Protein AF-A0A1R1JST1-F1 (afdb_monomer)

Nearest PDB structures (foldseek):
  5jaa-assembly1_B  TM=6.312E-01  e=7.131E-06  Vibrio cholerae O1 biovar El Tor str. N16961
  5j9i-assembly2_C  TM=8.517E-01  e=4.033E-04  Vibrio cholerae
  8a0x-assembly1_B  TM=5.928E-01  e=1.542E-05  Vibrio cholerae
  5j9i-assembly1_B  TM=8.961E-01  e=9.256E-04  Vibrio cholerae
  5j9i-assembly4_G  TM=8.441E-01  e=6.880E-04  Vibrio cholerae

InterPro domains:
  IPR001387 Cro/C1-type, helix-turn-helix domain [PF01381] (46-85)
  IPR001387 Cro/C1-type, helix-turn-helix domain [PS50943] (46-103)
  IPR001387 Cro/C1-type, helix-turn-helix domain [SM00530] (45-103)
  IPR001387 Cro/C1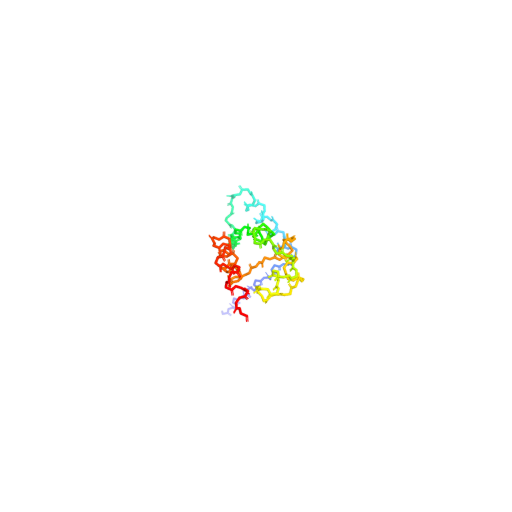-type, helix-turn-helix domain [cd00093] (46-89)
  IPR010982 Lambda repressor-like, DNA-binding domain superfamily [G3DSA:1.10.260.40] (45-106)
  IPR010982 Lambda repressor-like, DNA-binding domain superfamily [SSF47413] (46-90)
  IPR047761 NadS-like [NF041265] (13-99)
  IPR052359 Bacterial HTH-type regulators and antitoxins [PTHR36511] (15-103)

Radius of gyration: 24.24 Å; Cα contacts (8 Å, |Δi|>4): 55; chains: 1; bounding box: 75×25×52 Å

Organism: Alcaligenes xylosoxydans xylosoxydans (NCBI:txid85698)

pLDDT: mean 87.72, std 13.61, range [45.25, 98.25]

Sequence (106 aa):
MGKKIQTKAVQPSVFEMLSESLDQARAIRRGELAPGRVTKLEPIDVRAIRERVQMSQADFAAAIHVSKRTLQNWEQRHRSPTGPAIALLKIVERAPDLAVKVLQSA

Secondary structure (DSSP, 8-state):
-------PPPPPPHHHHHHHHHHHHHHHHHTSS--S---------HHHHHHHTT--HHHHHHHTT--HHHHHHHHTTSS---HHHHHHHHHHHH-HHHHHHHHH--

Foldseek 3Di:
DDDDDDDDDDDDDPVRVVVVVVVQVVCCVVVNDPDPDDDPDPLQQLVVLCVVLPDDLCLVCVLLVHDSVVSVCSNVVVDHDDDPVVVLSVCSVVPVPVSNVVSVVD

Solvent-accessible surface area (backbone atoms only — not comparable to full-atom values): 6565 Å² total; per-residue (Å²): 142,78,85,82,80,80,81,76,83,78,80,79,50,72,67,56,55,50,52,52,51,51,52,52,52,50,33,34,74,72,67,76,36,82,70,94,77,81,82,87,71,78,83,72,59,54,50,62,46,38,56,73,65,73,44,53,67,60,56,46,15,56,54,73,74,45,51,49,68,56,48,48,32,35,57,69,64,79,41,76,75,55,74,68,53,46,54,52,52,50,46,37,61,76,36,44,70,60,37,52,53,55,51,73,70,113

Mean predicted aligned error: 11.82 Å

Structure (mmCIF, N/CA/C/O backbone):
data_AF-A0A1R1JST1-F1
#
_entry.id   AF-A0A1R1JST1-F1
#
loop_
_atom_site.group_PDB
_atom_site.id
_atom_site.type_symbol
_atom_site.label_atom_id
_atom_site.label_alt_id
_atom_site.label_comp_id
_atom_site.label_asym_id
_atom_site.label_entity_id
_atom_site.label_seq_id
_atom_site.pdbx_PDB_ins_code
_atom_site.Cartn_x
_atom_site.Cartn_y
_atom_site.Cartn_z
_atom_site.occupancy
_atom_site.B_iso_or_equiv
_atom_site.auth_seq_id
_atom_site.auth_comp_id
_atom_site.auth_asym_id
_atom_site.auth_atom_id
_atom_site.pdbx_PDB_model_num
ATOM 1 N N . MET A 1 1 ? 58.782 -7.462 -34.723 1.00 45.25 1 MET A N 1
ATOM 2 C CA . MET A 1 1 ? 58.212 -7.430 -33.357 1.00 45.25 1 MET A CA 1
ATOM 3 C C . MET A 1 1 ? 57.631 -6.032 -33.108 1.00 45.25 1 MET A C 1
ATOM 5 O O . MET A 1 1 ? 58.357 -5.151 -32.678 1.00 45.25 1 MET A O 1
ATOM 9 N N . GLY A 1 2 ? 56.369 -5.777 -33.473 1.00 45.94 2 GLY A N 1
ATOM 10 C CA . GLY A 1 2 ? 55.718 -4.464 -33.319 1.00 45.94 2 GLY A CA 1
ATOM 11 C C . GLY A 1 2 ? 54.388 -4.636 -32.591 1.00 45.94 2 GLY A C 1
ATOM 12 O O . GLY A 1 2 ? 53.545 -5.409 -33.038 1.00 45.94 2 GLY A O 1
ATOM 13 N N . LYS A 1 3 ? 54.249 -4.008 -31.419 1.00 48.16 3 LYS A N 1
ATOM 14 C CA . LYS A 1 3 ? 53.122 -4.185 -30.489 1.00 48.16 3 LYS A CA 1
ATOM 15 C C . LYS A 1 3 ? 51.793 -3.787 -31.149 1.00 48.16 3 LYS A C 1
ATOM 17 O O . LYS A 1 3 ? 51.651 -2.656 -31.601 1.00 48.16 3 LYS A O 1
ATOM 22 N N . LYS A 1 4 ? 50.806 -4.693 -31.143 1.00 51.88 4 LYS A N 1
ATOM 23 C CA . LYS A 1 4 ? 49.403 -4.370 -31.450 1.00 51.88 4 LYS A CA 1
ATOM 24 C C . LYS A 1 4 ? 48.872 -3.429 -30.363 1.00 51.88 4 LYS A C 1
ATOM 26 O O . LYS A 1 4 ? 48.815 -3.815 -29.196 1.00 51.88 4 LYS A O 1
ATOM 31 N N . ILE A 1 5 ? 48.520 -2.202 -30.736 1.00 57.91 5 ILE A N 1
ATOM 32 C CA . ILE A 1 5 ? 47.857 -1.243 -29.848 1.00 57.91 5 ILE A CA 1
ATOM 33 C C . ILE A 1 5 ? 46.424 -1.741 -29.641 1.00 57.91 5 ILE A C 1
ATOM 35 O O . ILE A 1 5 ? 45.662 -1.857 -30.596 1.00 57.91 5 ILE A O 1
ATOM 39 N N . GLN A 1 6 ? 46.074 -2.082 -28.402 1.00 58.62 6 GLN A N 1
ATOM 40 C CA . GLN A 1 6 ? 44.700 -2.403 -28.028 1.00 58.62 6 GLN A CA 1
ATOM 41 C C . GLN A 1 6 ? 43.911 -1.091 -27.937 1.00 58.62 6 GLN A C 1
ATOM 43 O O . GLN A 1 6 ? 44.197 -0.251 -27.084 1.00 58.62 6 GLN A O 1
ATOM 48 N N . THR A 1 7 ? 42.941 -0.894 -28.825 1.00 54.12 7 THR A N 1
ATOM 49 C CA . THR A 1 7 ? 41.990 0.219 -28.763 1.00 54.12 7 THR A CA 1
ATOM 50 C C . THR A 1 7 ? 40.974 -0.054 -27.655 1.00 54.12 7 THR A C 1
ATOM 52 O O . THR A 1 7 ? 40.193 -1.000 -27.712 1.00 54.12 7 THR A O 1
ATOM 55 N N . LYS A 1 8 ? 41.009 0.761 -26.599 1.00 61.22 8 LYS A N 1
ATOM 56 C CA . LYS A 1 8 ? 40.047 0.709 -25.492 1.00 61.22 8 LYS A CA 1
ATOM 57 C C . LYS A 1 8 ? 38.714 1.284 -25.992 1.00 61.22 8 LYS A C 1
ATOM 59 O O . LYS A 1 8 ? 38.710 2.387 -26.533 1.00 61.22 8 LYS A O 1
ATOM 64 N N . ALA A 1 9 ? 37.612 0.547 -25.846 1.00 68.88 9 ALA A N 1
ATOM 65 C CA . ALA A 1 9 ? 36.284 1.018 -26.241 1.00 68.88 9 ALA A CA 1
ATOM 66 C C . ALA A 1 9 ? 35.938 2.330 -25.510 1.00 68.88 9 ALA A C 1
ATOM 68 O O . ALA A 1 9 ? 36.098 2.424 -24.290 1.00 68.88 9 ALA A O 1
ATOM 69 N N . VAL A 1 10 ? 35.503 3.343 -26.263 1.00 75.00 10 VAL A N 1
ATOM 70 C CA . VAL A 1 10 ? 35.001 4.610 -25.717 1.00 75.00 10 VAL A CA 1
ATOM 71 C C . VAL A 1 10 ? 33.644 4.325 -25.084 1.00 75.00 10 VAL A C 1
ATOM 73 O O . VAL A 1 10 ? 32.780 3.735 -25.729 1.00 75.00 10 VAL A O 1
ATOM 76 N N . GLN A 1 11 ? 33.473 4.700 -23.816 1.00 74.88 11 GLN A N 1
ATOM 77 C CA . GLN A 1 11 ? 32.179 4.561 -23.156 1.00 74.88 11 GLN A CA 1
ATOM 78 C C . GLN A 1 11 ? 31.176 5.519 -23.808 1.00 74.88 11 GLN A C 1
ATOM 80 O O . GLN A 1 11 ? 31.534 6.684 -24.013 1.00 74.88 11 GLN A O 1
ATOM 85 N N . PRO A 1 12 ? 29.953 5.060 -24.121 1.00 81.38 12 PRO A N 1
ATOM 86 C CA . PRO A 1 12 ? 28.943 5.916 -24.716 1.00 81.38 12 PRO A CA 1
ATOM 87 C C . PRO A 1 12 ? 28.652 7.105 -23.803 1.00 81.38 12 PRO A C 1
ATOM 89 O O . PRO A 1 12 ? 28.624 7.004 -22.571 1.00 81.38 12 PRO A O 1
ATOM 92 N N . SER A 1 13 ? 28.456 8.257 -24.426 1.00 92.25 13 SER A N 1
ATOM 93 C CA . SER A 1 13 ? 28.070 9.477 -23.737 1.00 92.25 13 SER A CA 1
ATOM 94 C C . SER A 1 13 ? 26.676 9.337 -23.118 1.00 92.25 13 SER A C 1
ATOM 96 O O . SER A 1 13 ? 25.848 8.527 -23.538 1.00 92.25 13 SER A O 1
ATOM 98 N N . VAL A 1 14 ? 26.376 10.187 -22.133 1.00 92.62 14 VAL A N 1
ATOM 99 C CA . VAL A 1 14 ? 25.035 10.250 -21.529 1.00 92.62 14 VAL A CA 1
ATOM 100 C C . VAL A 1 14 ? 23.960 10.533 -22.582 1.00 92.62 14 VAL A C 1
ATOM 102 O O . VAL A 1 14 ? 22.877 9.960 -22.519 1.00 92.62 14 VAL A O 1
ATOM 105 N N . PHE A 1 15 ? 24.264 11.372 -23.574 1.00 93.44 15 PHE A N 1
ATOM 106 C CA . PHE A 1 15 ? 23.342 11.681 -24.664 1.00 93.44 15 PHE A CA 1
ATOM 107 C C . PHE A 1 15 ? 23.016 10.448 -25.519 1.00 93.44 15 PHE A C 1
ATOM 109 O O . PHE A 1 15 ? 21.848 10.210 -25.831 1.00 93.44 15 PHE A O 1
ATOM 116 N N . GLU A 1 16 ? 24.026 9.645 -25.859 1.00 95.25 16 GLU A N 1
ATOM 117 C CA . GLU A 1 16 ? 23.846 8.412 -26.634 1.00 95.25 16 GLU A CA 1
ATOM 118 C C . GLU A 1 16 ? 23.020 7.386 -25.853 1.00 95.25 16 GLU A C 1
ATOM 120 O O . GLU A 1 16 ? 22.041 6.868 -26.384 1.00 95.25 16 GLU A O 1
ATOM 125 N N . MET A 1 17 ? 23.325 7.180 -24.567 1.00 92.25 17 MET A N 1
ATOM 126 C CA . MET A 1 17 ? 22.564 6.262 -23.707 1.00 92.25 17 MET A CA 1
ATOM 127 C C . MET A 1 17 ? 21.091 6.678 -23.554 1.00 92.25 17 MET A C 1
ATOM 129 O O . MET A 1 17 ? 20.193 5.831 -23.539 1.00 92.25 17 MET A O 1
ATOM 133 N N . LEU A 1 18 ? 20.817 7.982 -23.439 1.00 95.31 18 LEU A N 1
ATOM 134 C CA . LEU A 1 18 ? 19.448 8.497 -23.348 1.00 95.31 18 LEU A CA 1
ATOM 135 C C . LEU A 1 18 ? 18.693 8.366 -24.674 1.00 95.31 18 LEU A C 1
ATOM 137 O O . LEU A 1 18 ? 17.516 8.003 -24.664 1.00 95.31 18 LEU A O 1
ATOM 141 N N . SER A 1 19 ? 19.361 8.630 -25.798 1.00 95.75 19 SER A N 1
ATOM 142 C CA . SER A 1 19 ? 18.775 8.473 -27.135 1.00 95.75 19 SER A CA 1
ATOM 143 C C . SER A 1 19 ? 18.402 7.014 -27.391 1.00 95.75 19 SER A C 1
ATOM 145 O O . SER A 1 19 ? 17.265 6.721 -27.756 1.00 95.75 19 SER A O 1
ATOM 147 N N . GLU A 1 20 ? 19.310 6.092 -27.067 1.00 94.50 20 GLU A N 1
ATOM 148 C CA . GLU A 1 20 ? 19.061 4.653 -27.152 1.00 94.50 20 GLU A CA 1
ATOM 149 C C . GLU A 1 20 ? 17.874 4.224 -26.273 1.00 94.50 20 GLU A C 1
ATOM 151 O O . GLU A 1 20 ? 16.978 3.511 -26.725 1.00 94.50 20 GLU A O 1
ATOM 156 N N . SER A 1 21 ? 17.813 4.707 -25.028 1.00 90.31 21 SER A N 1
ATOM 157 C CA . SER A 1 21 ? 16.710 4.395 -24.108 1.00 90.31 21 SER A CA 1
ATOM 158 C C . SER A 1 21 ? 15.349 4.874 -24.637 1.00 90.31 21 SER A C 1
ATOM 160 O O . SER A 1 21 ? 14.332 4.202 -24.444 1.00 90.31 21 SER A O 1
ATOM 162 N N . LEU A 1 22 ? 15.304 6.026 -25.317 1.00 95.44 22 LEU A N 1
ATOM 163 C CA . LEU A 1 22 ? 14.083 6.548 -25.939 1.00 95.44 22 LEU A CA 1
ATOM 164 C C . LEU A 1 22 ? 13.640 5.701 -27.138 1.00 95.44 22 LEU A C 1
ATOM 166 O O . LEU A 1 22 ? 12.444 5.423 -27.280 1.00 95.44 22 LEU A O 1
ATOM 170 N N . ASP A 1 23 ? 14.581 5.250 -27.966 1.00 96.06 23 ASP A N 1
ATOM 171 C CA . ASP A 1 23 ? 14.286 4.363 -29.094 1.00 96.06 23 ASP A CA 1
ATOM 172 C C . ASP A 1 23 ? 13.771 3.002 -28.617 1.00 96.06 23 ASP A C 1
ATOM 174 O O . ASP A 1 23 ? 12.742 2.517 -29.103 1.00 96.06 23 ASP A O 1
ATOM 178 N N . GLN A 1 24 ? 14.407 2.431 -27.590 1.00 93.50 24 GLN A N 1
ATOM 179 C CA . GLN A 1 24 ? 13.939 1.214 -26.926 1.00 93.50 24 GLN A CA 1
ATOM 180 C C . GLN A 1 24 ? 12.522 1.397 -26.361 1.00 93.50 24 GLN A C 1
ATOM 182 O O . GLN A 1 24 ? 11.655 0.551 -26.586 1.00 93.50 24 GLN A O 1
ATOM 187 N N . ALA A 1 25 ? 12.238 2.520 -25.691 1.00 92.31 25 ALA A N 1
ATOM 188 C CA . ALA A 1 25 ? 10.900 2.819 -25.176 1.00 92.31 25 ALA A CA 1
ATOM 189 C C . ALA A 1 25 ? 9.846 2.893 -26.296 1.00 92.31 25 ALA A C 1
ATOM 191 O O . ALA A 1 25 ? 8.716 2.423 -26.126 1.00 92.31 25 ALA A O 1
ATOM 192 N N . ARG A 1 26 ? 10.208 3.444 -27.462 1.00 95.31 26 ARG A N 1
ATOM 193 C CA . ARG A 1 26 ? 9.326 3.518 -28.633 1.00 95.31 26 ARG A CA 1
ATOM 194 C C . ARG A 1 26 ? 9.039 2.136 -29.219 1.00 95.31 26 ARG A C 1
ATOM 196 O O . ARG A 1 26 ? 7.876 1.837 -29.489 1.00 95.31 26 ARG A O 1
ATOM 203 N N . ALA A 1 27 ? 10.065 1.302 -29.372 1.00 94.75 27 ALA A N 1
ATOM 204 C CA . ALA A 1 27 ? 9.932 -0.069 -29.859 1.00 94.75 27 ALA A CA 1
ATOM 205 C C . ALA A 1 27 ? 9.086 -0.929 -28.906 1.00 94.75 27 ALA A C 1
ATOM 207 O O . ALA A 1 27 ? 8.180 -1.634 -29.350 1.00 94.75 27 ALA A O 1
ATOM 208 N N . ILE A 1 28 ? 9.291 -0.792 -27.589 1.00 93.25 28 ILE A N 1
ATOM 209 C CA . ILE A 1 28 ? 8.461 -1.449 -26.568 1.00 93.25 28 ILE A CA 1
ATOM 210 C C . ILE A 1 28 ? 7.000 -1.020 -26.701 1.00 93.25 28 ILE A C 1
ATOM 212 O O . ILE A 1 28 ? 6.101 -1.860 -26.712 1.00 93.25 28 ILE A O 1
ATOM 216 N N . ARG A 1 29 ? 6.742 0.284 -26.853 1.00 89.94 29 ARG A N 1
ATOM 217 C CA . ARG A 1 29 ? 5.379 0.811 -27.006 1.00 89.94 29 ARG A CA 1
ATOM 218 C C . ARG A 1 29 ? 4.679 0.297 -28.269 1.00 89.94 29 ARG A C 1
ATOM 220 O O . ARG A 1 29 ? 3.462 0.139 -28.247 1.00 89.94 29 ARG A O 1
ATOM 227 N N . ARG A 1 30 ? 5.423 0.053 -29.352 1.00 93.94 30 ARG A N 1
ATOM 228 C CA . ARG A 1 30 ? 4.907 -0.526 -30.607 1.00 93.94 30 ARG A CA 1
ATOM 229 C C . ARG A 1 30 ? 4.808 -2.055 -30.588 1.00 93.94 30 ARG A C 1
ATOM 231 O O . ARG A 1 30 ? 4.262 -2.624 -31.524 1.00 93.94 30 ARG A O 1
ATOM 238 N N . GLY A 1 31 ? 5.303 -2.713 -29.538 1.00 90.38 31 GLY A N 1
ATOM 239 C CA . GLY A 1 31 ? 5.348 -4.176 -29.448 1.00 90.38 31 GLY A CA 1
ATOM 240 C C . GLY A 1 31 ? 6.461 -4.820 -30.281 1.00 90.38 31 GLY A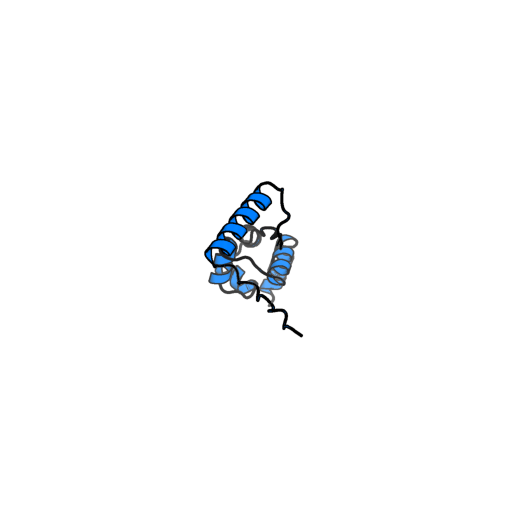 C 1
ATOM 241 O O . GLY A 1 31 ? 6.464 -6.032 -30.456 1.00 90.38 31 GLY A O 1
ATOM 242 N N . GLU A 1 32 ? 7.408 -4.026 -30.783 1.00 94.00 32 GLU A N 1
ATOM 243 C CA . GLU A 1 32 ? 8.554 -4.474 -31.589 1.00 94.00 32 GLU A CA 1
ATOM 244 C C . GLU A 1 32 ? 9.696 -5.013 -30.712 1.00 94.00 32 GLU A C 1
ATOM 246 O O . GLU A 1 32 ? 10.537 -5.777 -31.180 1.00 94.00 32 GLU A O 1
ATOM 251 N N . LEU A 1 33 ? 9.730 -4.615 -29.435 1.00 90.31 33 LEU A N 1
ATOM 252 C CA . LEU A 1 33 ? 10.735 -5.027 -28.459 1.00 90.31 33 LEU A CA 1
ATOM 253 C C . LEU A 1 33 ? 10.061 -5.436 -27.144 1.00 90.31 33 LEU A C 1
ATOM 255 O O . LEU A 1 33 ? 9.170 -4.747 -26.648 1.00 90.31 33 LEU A O 1
ATOM 259 N N . ALA A 1 34 ? 10.502 -6.545 -26.547 1.00 85.38 34 ALA A N 1
ATOM 260 C CA . ALA A 1 34 ? 10.031 -6.942 -25.225 1.00 85.38 34 ALA A CA 1
ATOM 261 C C . ALA A 1 34 ? 10.647 -6.033 -24.138 1.00 85.38 34 ALA A C 1
ATOM 263 O O . ALA A 1 34 ? 11.854 -5.782 -24.169 1.00 85.38 34 ALA A O 1
ATOM 264 N N . PRO A 1 35 ? 9.869 -5.556 -23.148 1.00 86.56 35 PRO A N 1
ATOM 265 C CA . PRO A 1 35 ? 10.427 -4.810 -22.026 1.00 86.56 35 PRO A CA 1
ATOM 266 C C . PRO A 1 35 ? 11.396 -5.688 -21.228 1.00 86.56 35 PRO A C 1
ATOM 268 O O . PRO A 1 35 ? 11.064 -6.825 -20.901 1.00 86.56 35 PRO A O 1
ATOM 271 N N . GLY A 1 36 ? 12.555 -5.142 -20.843 1.00 81.44 36 GLY A N 1
ATOM 272 C CA . GLY A 1 36 ? 13.565 -5.903 -20.093 1.00 81.44 36 GLY A CA 1
ATOM 273 C C . GLY A 1 36 ? 13.059 -6.436 -18.744 1.00 81.44 36 GLY A C 1
ATOM 274 O O . GLY A 1 36 ? 13.319 -7.581 -18.390 1.00 81.44 36 GLY A O 1
ATOM 275 N N . ARG A 1 37 ? 12.281 -5.6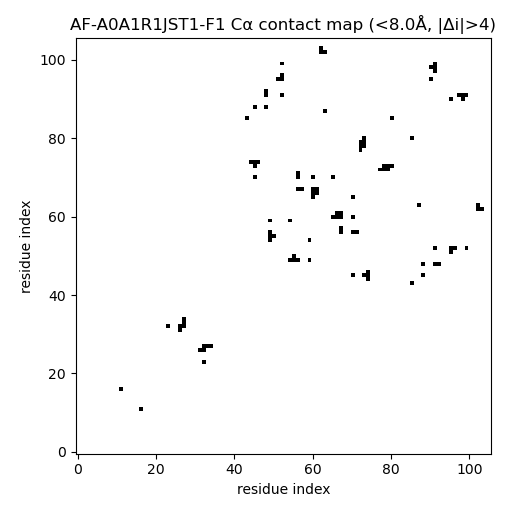38 -17.998 1.00 77.81 37 ARG A N 1
ATOM 276 C CA . ARG A 1 37 ? 11.605 -6.069 -16.764 1.00 77.81 37 ARG A CA 1
ATOM 277 C C . ARG A 1 37 ? 10.155 -5.610 -16.773 1.00 77.81 37 ARG A C 1
ATOM 279 O O . ARG A 1 37 ? 9.876 -4.415 -16.792 1.00 77.81 37 ARG A O 1
ATOM 286 N N . VAL A 1 38 ? 9.235 -6.564 -16.666 1.00 68.00 38 VAL A N 1
ATOM 287 C CA . VAL A 1 38 ? 7.804 -6.294 -16.493 1.00 68.00 38 VAL A CA 1
ATOM 288 C C . VAL A 1 38 ? 7.416 -6.626 -15.060 1.00 68.00 38 VAL A C 1
ATOM 290 O O . VAL A 1 38 ? 7.446 -7.783 -14.655 1.00 68.00 38 VAL A O 1
ATOM 293 N N . THR A 1 39 ? 7.023 -5.615 -14.288 1.00 65.00 39 THR A N 1
ATOM 294 C CA . THR A 1 39 ? 6.352 -5.839 -13.002 1.00 65.00 39 THR A CA 1
ATOM 295 C C . THR A 1 39 ? 4.854 -5.693 -13.242 1.00 65.00 39 THR A C 1
ATOM 297 O O . THR A 1 39 ? 4.351 -4.575 -13.316 1.00 65.00 39 THR A O 1
ATOM 300 N N . LYS A 1 40 ? 4.137 -6.812 -13.412 1.00 59.28 40 LYS A N 1
ATOM 301 C CA . LYS A 1 40 ? 2.668 -6.798 -13.444 1.00 59.28 40 LYS A CA 1
ATOM 302 C C . LYS A 1 40 ? 2.162 -6.518 -12.030 1.00 59.28 40 LYS A C 1
ATOM 304 O O . LYS A 1 40 ? 2.114 -7.415 -11.194 1.00 59.28 40 LYS A O 1
ATOM 309 N N . LEU A 1 41 ? 1.836 -5.262 -11.754 1.00 56.19 41 LEU A N 1
ATOM 310 C CA . LEU A 1 41 ? 1.068 -4.892 -10.574 1.00 56.19 41 LEU A CA 1
ATOM 311 C C . LEU A 1 41 ? -0.404 -5.034 -10.952 1.00 56.19 41 LEU A C 1
ATOM 313 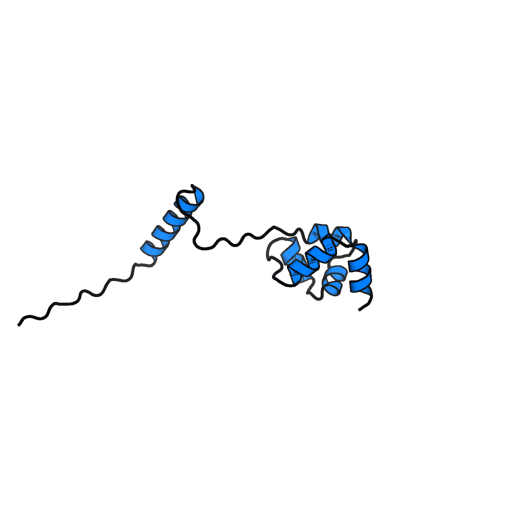O O . LEU A 1 41 ? -0.931 -4.195 -11.674 1.00 56.19 41 LEU A O 1
ATOM 317 N N . GLU A 1 42 ? -1.053 -6.102 -10.496 1.00 65.50 42 GLU A N 1
ATOM 318 C CA . GLU A 1 42 ? -2.515 -6.117 -10.413 1.00 65.50 42 GLU A CA 1
ATOM 319 C C . GLU A 1 42 ? -2.909 -4.946 -9.499 1.00 65.50 42 GLU A C 1
ATOM 321 O O . GLU A 1 42 ? -2.480 -4.923 -8.336 1.00 65.50 42 GLU A O 1
ATOM 326 N N . PRO A 1 43 ? -3.626 -3.925 -9.998 1.00 70.69 43 PRO A N 1
ATOM 327 C CA . PRO A 1 43 ? -3.971 -2.779 -9.178 1.00 70.69 43 PRO A CA 1
ATOM 328 C C . PRO A 1 43 ? -5.005 -3.216 -8.138 1.00 70.69 43 PRO A C 1
ATOM 330 O O . PRO A 1 43 ? -6.192 -3.315 -8.429 1.00 70.69 43 PRO A O 1
ATOM 333 N N . ILE A 1 44 ? -4.546 -3.479 -6.915 1.00 86.44 44 ILE A N 1
ATOM 334 C CA . ILE A 1 44 ? -5.433 -3.689 -5.772 1.00 86.44 44 ILE A CA 1
ATOM 335 C C . ILE A 1 44 ? -6.072 -2.349 -5.423 1.00 86.44 44 ILE A C 1
ATOM 337 O O . ILE A 1 44 ? -5.374 -1.392 -5.072 1.00 86.44 44 ILE A O 1
ATOM 341 N N . ASP A 1 45 ? -7.399 -2.290 -5.488 1.00 93.69 45 ASP A N 1
ATOM 342 C CA . ASP A 1 45 ? -8.147 -1.130 -5.024 1.00 93.69 45 ASP A CA 1
ATOM 343 C C . ASP A 1 45 ? -8.281 -1.165 -3.497 1.00 93.69 45 ASP A C 1
ATOM 345 O O . ASP A 1 45 ? -9.228 -1.700 -2.918 1.00 93.69 45 ASP A O 1
ATOM 349 N N . VAL A 1 46 ? -7.276 -0.599 -2.830 1.00 96.44 46 VAL A N 1
ATOM 350 C CA . VAL A 1 46 ? -7.211 -0.555 -1.364 1.00 96.44 46 VAL A CA 1
ATOM 351 C C . VAL A 1 46 ? -8.396 0.208 -0.766 1.00 96.44 46 VAL A C 1
ATOM 353 O O . VAL A 1 46 ? -8.887 -0.169 0.299 1.00 96.44 46 VAL A O 1
ATOM 356 N N . ARG A 1 47 ? -8.891 1.242 -1.460 1.00 97.38 47 ARG A N 1
ATOM 357 C CA . ARG A 1 47 ? -10.039 2.030 -1.004 1.00 97.38 47 ARG A CA 1
ATOM 358 C C . ARG A 1 47 ? -11.294 1.164 -0.996 1.00 97.38 47 ARG A C 1
ATOM 360 O O . ARG A 1 47 ? -11.972 1.115 0.027 1.00 97.38 47 ARG A O 1
ATOM 367 N N . ALA A 1 48 ? -11.556 0.450 -2.090 1.00 96.94 48 ALA A N 1
ATOM 368 C CA . ALA A 1 48 ? -12.713 -0.436 -2.190 1.00 96.94 48 ALA A CA 1
ATOM 369 C C . ALA A 1 48 ? -12.682 -1.545 -1.123 1.00 96.94 48 ALA A C 1
ATOM 371 O O . ALA A 1 48 ? -13.704 -1.860 -0.514 1.00 96.94 48 ALA A O 1
ATOM 372 N N . ILE A 1 49 ? -11.499 -2.105 -0.838 1.00 96.62 49 ILE A N 1
ATOM 373 C CA . ILE A 1 49 ? -11.331 -3.117 0.217 1.00 96.62 49 ILE A CA 1
ATOM 374 C C . ILE A 1 49 ? -11.686 -2.545 1.593 1.00 96.62 49 ILE A C 1
ATOM 376 O O . ILE A 1 49 ? -12.443 -3.184 2.327 1.00 96.62 49 ILE A O 1
ATOM 380 N N . ARG A 1 50 ? -11.178 -1.351 1.929 1.00 97.25 50 ARG A 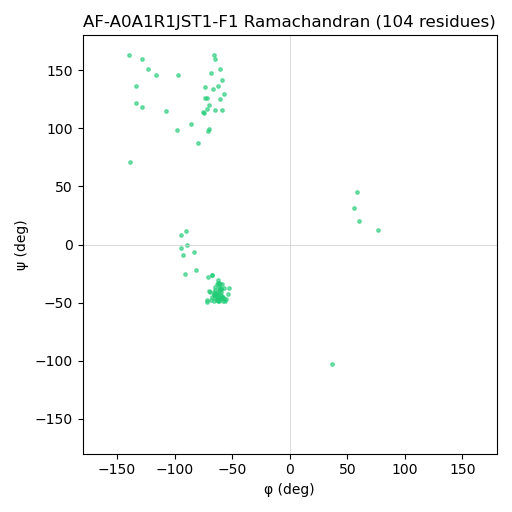N 1
ATOM 381 C CA . ARG A 1 50 ? -11.486 -0.672 3.197 1.00 97.25 50 ARG A CA 1
ATOM 382 C C . ARG A 1 50 ? -12.974 -0.354 3.323 1.00 97.25 50 ARG A C 1
ATOM 384 O O . ARG A 1 50 ? -13.565 -0.574 4.376 1.00 97.25 50 ARG A O 1
ATOM 391 N N . GLU A 1 51 ? -13.574 0.190 2.270 1.00 96.56 51 GLU A N 1
ATOM 392 C CA . GLU A 1 51 ? -14.987 0.583 2.274 1.00 96.56 51 GLU A CA 1
ATOM 393 C C . GLU A 1 51 ? -15.907 -0.623 2.469 1.00 96.56 51 GLU A C 1
ATOM 395 O O . GLU A 1 51 ? -16.904 -0.527 3.181 1.00 96.56 51 GLU A O 1
ATOM 400 N N . ARG A 1 52 ? -15.523 -1.792 1.949 1.00 95.44 52 ARG A N 1
ATOM 401 C CA . ARG A 1 52 ? -16.282 -3.033 2.131 1.00 95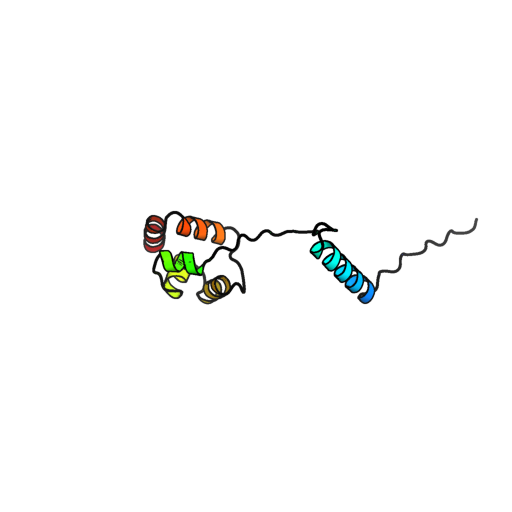.44 52 ARG A CA 1
ATOM 402 C C . ARG A 1 52 ? -16.288 -3.555 3.570 1.00 95.44 52 ARG A C 1
ATOM 404 O O . ARG A 1 52 ? -17.236 -4.232 3.948 1.00 95.44 52 ARG A O 1
ATOM 411 N N . VAL A 1 53 ? -15.271 -3.227 4.370 1.00 94.88 53 VAL A N 1
ATOM 412 C CA . VAL A 1 53 ? -15.252 -3.504 5.820 1.00 94.88 53 VAL A CA 1
ATOM 413 C C . VAL A 1 53 ? -15.736 -2.316 6.660 1.00 94.88 53 VAL A C 1
ATOM 415 O O . VAL A 1 53 ? -15.641 -2.354 7.881 1.00 94.88 53 VAL A O 1
ATOM 418 N N . GLN A 1 54 ? -16.257 -1.264 6.017 1.00 95.19 54 GLN A N 1
ATOM 419 C CA . GLN A 1 54 ? -16.881 -0.096 6.652 1.00 95.19 54 GLN A CA 1
ATOM 420 C C . GLN A 1 54 ? -15.990 0.632 7.673 1.00 95.19 54 GLN A C 1
ATOM 422 O O . GLN A 1 54 ? -16.476 1.234 8.627 1.00 95.19 54 GLN A O 1
ATOM 427 N N . MET A 1 55 ? -14.673 0.615 7.462 1.00 95.50 55 MET A N 1
ATOM 428 C CA . MET A 1 55 ? -13.716 1.282 8.346 1.00 95.50 55 MET A CA 1
ATOM 429 C C . MET A 1 55 ? -13.312 2.660 7.815 1.00 95.50 55 MET A C 1
ATOM 431 O O . MET A 1 55 ? -13.147 2.875 6.604 1.00 95.50 55 MET A O 1
ATOM 435 N N . SER A 1 56 ? -13.074 3.601 8.734 1.00 97.38 56 SER A N 1
ATOM 436 C CA . SER A 1 56 ? -12.409 4.858 8.389 1.00 97.38 56 SER A CA 1
ATOM 437 C C . SER A 1 56 ? -10.958 4.596 7.958 1.00 97.38 56 SER A C 1
ATOM 439 O O . SER A 1 56 ? -10.387 3.537 8.226 1.00 97.38 56 SER A O 1
ATOM 441 N N . GLN A 1 57 ? -10.316 5.564 7.291 1.00 98.06 57 GLN A N 1
ATOM 442 C CA . GLN A 1 57 ? -8.889 5.441 6.957 1.00 98.06 57 GLN A CA 1
ATOM 443 C C . GLN A 1 57 ? -8.009 5.258 8.204 1.00 98.06 57 GLN A C 1
ATOM 445 O O . GLN A 1 57 ? -6.978 4.601 8.122 1.00 98.06 57 GLN A O 1
ATOM 450 N N . ALA A 1 58 ? -8.375 5.867 9.336 1.00 97.56 58 ALA A N 1
ATOM 451 C CA . ALA A 1 58 ? -7.595 5.747 10.564 1.00 97.56 58 ALA A CA 1
ATOM 452 C C . ALA A 1 58 ? -7.734 4.340 11.160 1.00 97.56 58 ALA A C 1
ATOM 454 O O . ALA A 1 58 ? -6.719 3.701 11.426 1.00 97.56 58 ALA A O 1
ATOM 455 N N . ASP A 1 59 ? -8.968 3.843 11.267 1.00 96.19 59 ASP A N 1
ATOM 456 C CA . ASP A 1 59 ? -9.254 2.536 11.869 1.00 96.19 59 ASP A CA 1
ATOM 457 C C . ASP A 1 59 ? -8.675 1.403 11.027 1.00 96.19 59 ASP A C 1
ATOM 459 O O . ASP A 1 59 ? -8.026 0.502 11.549 1.00 96.19 59 ASP A O 1
ATOM 463 N N . PHE A 1 60 ? -8.831 1.481 9.702 1.00 96.88 60 PHE A N 1
ATOM 464 C CA . PHE A 1 60 ? -8.284 0.471 8.803 1.00 96.88 60 PHE A CA 1
ATOM 465 C C . PHE A 1 60 ? -6.755 0.458 8.818 1.00 96.88 60 PHE A C 1
ATOM 467 O O . PHE A 1 60 ? -6.150 -0.610 8.823 1.00 96.88 60 PHE A O 1
ATOM 474 N N . ALA A 1 61 ? -6.118 1.635 8.847 1.00 97.19 61 ALA A N 1
ATOM 475 C CA . ALA A 1 61 ? -4.665 1.732 8.933 1.00 97.19 61 ALA A CA 1
ATOM 476 C C . ALA A 1 61 ? -4.137 1.149 10.254 1.00 97.19 61 ALA A C 1
ATOM 478 O O . ALA A 1 61 ? -3.159 0.402 10.232 1.00 97.19 61 ALA A O 1
ATOM 479 N N . ALA A 1 62 ? -4.812 1.436 11.372 1.00 95.81 62 ALA A N 1
ATOM 480 C CA . ALA A 1 62 ? -4.488 0.859 12.672 1.00 95.81 62 ALA A CA 1
ATOM 481 C C . ALA A 1 62 ? -4.637 -0.671 12.658 1.00 95.81 62 ALA A C 1
ATOM 483 O O . ALA A 1 62 ? -3.696 -1.374 13.016 1.00 95.81 62 ALA A O 1
ATOM 484 N N . ALA A 1 63 ? -5.760 -1.179 12.141 1.00 94.56 63 ALA A N 1
ATOM 485 C CA . ALA A 1 63 ? -6.045 -2.608 12.037 1.00 94.56 63 ALA A CA 1
ATOM 486 C C . ALA A 1 63 ? -4.951 -3.377 11.274 1.00 94.56 63 ALA A C 1
ATOM 488 O O . ALA A 1 63 ? -4.451 -4.401 11.737 1.00 94.56 63 ALA A O 1
ATOM 489 N N . ILE A 1 64 ? -4.518 -2.866 10.118 1.00 94.25 64 ILE A N 1
ATOM 490 C CA . ILE A 1 64 ? -3.483 -3.523 9.301 1.00 94.25 64 ILE A CA 1
ATOM 491 C C . ILE A 1 64 ? -2.050 -3.087 9.655 1.00 94.25 64 ILE A C 1
ATOM 493 O O . ILE A 1 64 ? -1.120 -3.408 8.916 1.00 94.25 64 ILE A O 1
ATOM 497 N N . HIS A 1 65 ? -1.867 -2.373 10.772 1.00 94.75 65 HIS A N 1
ATOM 498 C CA . HIS A 1 65 ? -0.571 -1.966 11.321 1.00 94.75 65 HIS A CA 1
ATOM 499 C C . HIS A 1 65 ? 0.286 -1.118 10.363 1.00 94.75 65 HIS A C 1
ATOM 501 O O . HIS A 1 65 ? 1.495 -1.314 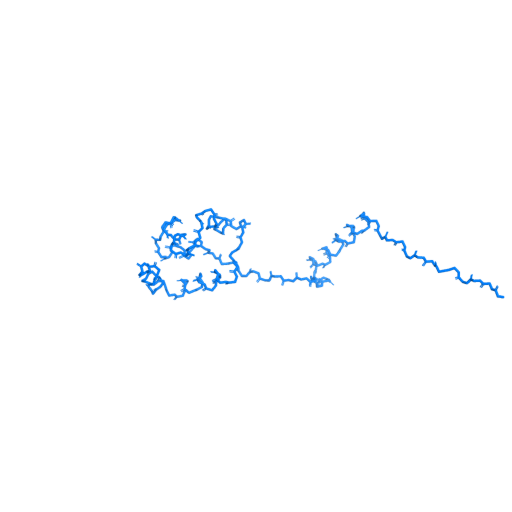10.218 1.00 94.75 65 HIS A O 1
ATOM 507 N N . VAL A 1 66 ? -0.335 -0.131 9.711 1.00 96.81 66 VAL A N 1
ATOM 508 C CA . VAL A 1 66 ? 0.351 0.857 8.865 1.00 96.81 66 VAL A CA 1
ATOM 509 C C . VAL A 1 66 ? -0.027 2.278 9.261 1.00 96.81 66 VAL A C 1
ATOM 511 O O . VAL A 1 66 ? -1.062 2.531 9.869 1.00 96.81 66 VAL A O 1
ATOM 514 N N . SER A 1 67 ? 0.792 3.260 8.883 1.00 98.19 67 SER A N 1
ATOM 515 C CA . SER A 1 67 ? 0.412 4.658 9.098 1.00 98.19 67 SER A CA 1
ATOM 516 C C . SER A 1 67 ? -0.771 5.053 8.200 1.00 98.19 67 SER A C 1
ATOM 518 O O . SER A 1 67 ? -0.857 4.625 7.044 1.00 98.19 67 SER A O 1
ATOM 520 N N . LYS A 1 68 ? -1.634 5.963 8.674 1.00 98.25 68 LYS A N 1
ATOM 521 C CA . LYS A 1 68 ? -2.691 6.575 7.843 1.00 98.25 68 LYS A CA 1
ATOM 522 C C . LYS A 1 68 ? -2.124 7.178 6.550 1.00 98.25 68 LYS A C 1
ATOM 524 O O . LYS A 1 68 ? -2.732 7.055 5.490 1.00 98.25 68 LYS A O 1
ATOM 529 N N . ARG A 1 69 ? -0.925 7.774 6.616 1.00 98.19 69 ARG A N 1
ATOM 530 C CA . ARG A 1 69 ? -0.195 8.315 5.455 1.00 98.19 69 ARG A CA 1
ATOM 531 C C . ARG A 1 69 ? 0.130 7.220 4.432 1.00 98.19 69 ARG A C 1
ATOM 533 O O . ARG A 1 69 ? -0.023 7.447 3.234 1.00 98.19 69 ARG A O 1
ATOM 540 N N . THR A 1 70 ? 0.561 6.044 4.891 1.00 97.69 70 THR A N 1
ATOM 541 C CA . THR A 1 70 ? 0.838 4.877 4.039 1.00 97.69 70 THR A CA 1
ATOM 542 C C . THR A 1 70 ? -0.430 4.417 3.330 1.00 97.69 70 THR A C 1
ATOM 544 O O . THR A 1 70 ? -0.415 4.285 2.108 1.00 97.69 70 THR A O 1
ATOM 547 N N . LEU A 1 71 ? -1.533 4.260 4.070 1.00 97.75 71 LEU A N 1
ATOM 548 C CA . LEU A 1 71 ? -2.823 3.882 3.496 1.00 97.75 71 LEU A CA 1
ATOM 549 C C . LEU A 1 71 ? -3.287 4.892 2.434 1.00 97.75 71 LEU A C 1
ATOM 551 O O . LEU A 1 71 ? -3.662 4.500 1.334 1.00 97.75 71 LEU A O 1
ATOM 555 N N . GLN A 1 72 ? -3.190 6.194 2.717 1.00 98.19 72 GLN A N 1
ATOM 556 C CA . GLN A 1 72 ? -3.538 7.249 1.758 1.00 98.19 72 GLN A CA 1
ATOM 557 C C . GLN A 1 72 ? -2.694 7.181 0.484 1.00 98.19 72 GLN A C 1
ATOM 559 O O . GLN A 1 72 ? -3.236 7.296 -0.613 1.00 98.19 72 GLN A O 1
ATOM 564 N N . ASN A 1 73 ? -1.383 6.953 0.609 1.00 97.25 73 ASN A N 1
ATOM 565 C CA . ASN A 1 73 ? -0.507 6.800 -0.552 1.00 97.25 73 ASN A CA 1
ATOM 566 C C . ASN A 1 73 ? -0.905 5.596 -1.420 1.00 97.25 73 ASN A C 1
ATOM 568 O O . ASN A 1 73 ? -0.742 5.664 -2.639 1.00 97.25 73 ASN A O 1
ATOM 572 N N . TRP A 1 74 ? -1.416 4.519 -0.814 1.00 96.19 74 TRP A N 1
ATOM 573 C CA . TRP A 1 74 ? -1.951 3.367 -1.540 1.00 96.19 74 TRP A CA 1
ATOM 574 C C . TRP A 1 74 ? -3.287 3.678 -2.216 1.00 96.19 74 TRP A C 1
ATOM 576 O O . TRP A 1 74 ? -3.424 3.452 -3.415 1.00 96.19 74 TRP A O 1
ATOM 586 N N . GLU A 1 75 ? -4.247 4.258 -1.490 1.00 96.19 75 GLU A N 1
ATOM 587 C CA . GLU A 1 75 ? -5.563 4.621 -2.038 1.00 96.19 75 GLU A CA 1
ATOM 588 C C . GLU A 1 75 ? -5.477 5.664 -3.165 1.00 96.19 75 GLU A C 1
ATOM 590 O O . GLU A 1 75 ? -6.304 5.664 -4.073 1.00 96.19 75 GLU A O 1
ATOM 595 N N . GLN A 1 76 ? -4.476 6.548 -3.125 1.00 95.56 76 GLN A N 1
ATOM 596 C CA . GLN A 1 76 ? -4.205 7.557 -4.158 1.00 95.56 76 GLN A CA 1
ATOM 597 C C . GLN A 1 76 ? -3.280 7.049 -5.273 1.00 95.56 76 GLN A C 1
ATOM 599 O O . GLN A 1 76 ? -2.964 7.797 -6.195 1.00 95.56 76 GLN A O 1
ATOM 604 N N . ARG A 1 77 ? -2.816 5.793 -5.199 1.00 91.56 77 ARG A N 1
ATOM 605 C CA . ARG A 1 77 ? -1.881 5.175 -6.158 1.00 91.56 77 ARG A CA 1
ATOM 606 C C . ARG A 1 77 ? -0.521 5.887 -6.284 1.00 91.56 77 ARG A C 1
ATOM 608 O O . ARG A 1 77 ? 0.203 5.666 -7.249 1.00 91.56 77 ARG A O 1
ATOM 615 N N . HIS A 1 78 ? -0.122 6.697 -5.299 1.00 92.00 78 HIS A N 1
ATOM 616 C CA . HIS A 1 78 ? 1.235 7.262 -5.210 1.00 92.00 78 HIS A CA 1
ATOM 617 C C . HIS A 1 78 ? 2.291 6.206 -4.856 1.00 92.00 78 HIS A C 1
ATOM 619 O O . HIS A 1 78 ? 3.476 6.342 -5.188 1.00 92.00 78 HIS A O 1
ATOM 625 N N . ARG A 1 79 ? 1.867 5.163 -4.140 1.00 91.81 79 ARG A N 1
ATOM 626 C CA . ARG A 1 79 ? 2.635 3.958 -3.818 1.00 91.81 79 ARG A CA 1
ATOM 627 C C . ARG A 1 79 ? 1.716 2.749 -3.946 1.00 91.81 79 ARG A C 1
ATOM 629 O O . ARG A 1 79 ? 0.500 2.893 -3.912 1.00 91.81 79 ARG A O 1
ATOM 636 N N . SER A 1 80 ? 2.300 1.563 -4.027 1.00 90.69 80 SER A N 1
ATOM 637 C CA . SER A 1 80 ? 1.551 0.307 -4.027 1.00 90.69 80 SER A CA 1
ATOM 638 C C . SER A 1 80 ? 1.911 -0.512 -2.786 1.00 90.69 80 SER A C 1
ATOM 640 O O . SER A 1 80 ? 3.062 -0.443 -2.339 1.00 90.69 80 SER A O 1
ATOM 642 N N . PRO A 1 81 ? 0.959 -1.267 -2.210 1.00 93.50 81 PRO A N 1
ATOM 643 C CA . PRO A 1 81 ? 1.268 -2.242 -1.172 1.00 93.50 81 PRO A CA 1
ATOM 644 C C . PRO A 1 81 ? 2.227 -3.303 -1.724 1.00 93.50 81 PRO A C 1
ATOM 646 O O . PRO A 1 81 ? 2.231 -3.587 -2.922 1.00 93.50 81 PRO A O 1
ATOM 649 N N . THR A 1 82 ? 3.050 -3.891 -0.859 1.00 90.81 82 THR A N 1
ATOM 650 C CA . THR A 1 82 ? 4.064 -4.883 -1.243 1.00 90.81 82 THR A CA 1
ATOM 651 C C . THR A 1 82 ? 3.875 -6.189 -0.477 1.00 90.81 82 THR A C 1
ATOM 653 O O . THR A 1 82 ? 3.369 -6.185 0.644 1.00 90.81 82 THR A O 1
ATOM 656 N N . GLY A 1 83 ? 4.270 -7.309 -1.097 1.00 89.56 83 GLY A N 1
ATOM 657 C CA . GLY A 1 83 ? 4.386 -8.646 -0.494 1.00 89.56 83 GLY A CA 1
ATOM 658 C C . GLY A 1 83 ? 3.308 -8.992 0.552 1.00 89.56 83 GLY A C 1
ATOM 659 O O . GLY A 1 83 ? 2.179 -9.292 0.161 1.00 89.56 83 GLY A O 1
ATOM 660 N N . PRO A 1 84 ? 3.613 -8.941 1.865 1.00 93.25 84 PRO A N 1
ATOM 661 C CA . PRO A 1 84 ? 2.655 -9.277 2.924 1.00 93.25 84 PRO A CA 1
ATOM 662 C C . PRO A 1 84 ? 1.386 -8.416 2.929 1.00 93.25 84 PRO A C 1
ATOM 664 O O . PRO A 1 84 ? 0.294 -8.939 3.140 1.00 93.25 84 PRO A O 1
ATOM 667 N N . ALA A 1 85 ? 1.500 -7.115 2.642 1.00 93.94 85 ALA A N 1
ATOM 668 C CA . ALA A 1 85 ? 0.346 -6.218 2.605 1.00 93.94 85 ALA A CA 1
ATOM 669 C C . ALA A 1 85 ? -0.626 -6.608 1.483 1.00 93.94 85 ALA A C 1
ATOM 671 O O . ALA A 1 85 ? -1.836 -6.565 1.673 1.00 93.94 85 ALA A O 1
ATOM 672 N N . ILE A 1 86 ? -0.106 -7.058 0.334 1.00 94.12 86 ILE A N 1
ATOM 673 C CA . ILE A 1 86 ? -0.925 -7.589 -0.766 1.00 94.12 86 ILE A CA 1
ATOM 674 C C . ILE A 1 86 ? -1.698 -8.831 -0.310 1.00 94.12 86 ILE A C 1
ATOM 676 O O . ILE A 1 86 ? -2.891 -8.940 -0.586 1.00 94.12 86 ILE A O 1
ATOM 680 N N . ALA A 1 87 ? -1.035 -9.763 0.381 1.00 93.00 87 ALA A N 1
ATOM 681 C CA . ALA A 1 87 ? -1.678 -10.979 0.874 1.00 93.00 87 ALA A CA 1
ATOM 682 C C . ALA A 1 87 ? -2.783 -10.660 1.894 1.00 93.00 87 ALA A C 1
ATOM 684 O O . ALA A 1 87 ? -3.899 -11.158 1.754 1.00 93.00 87 ALA A O 1
ATOM 685 N N . LEU A 1 88 ? -2.509 -9.772 2.856 1.00 94.25 88 LEU A N 1
ATOM 686 C CA . LEU A 1 88 ? -3.495 -9.331 3.843 1.00 94.25 88 LEU A CA 1
ATOM 687 C C . LEU A 1 88 ? -4.694 -8.644 3.179 1.00 94.25 88 LEU A C 1
ATOM 689 O O . LEU A 1 88 ? -5.832 -9.003 3.459 1.00 94.25 88 LEU A O 1
ATOM 693 N N . LEU A 1 89 ? -4.457 -7.711 2.253 1.00 95.38 89 LEU A N 1
ATOM 694 C CA . LEU A 1 89 ? -5.528 -7.024 1.526 1.00 95.38 89 LEU A CA 1
ATOM 695 C C . LEU A 1 89 ? -6.405 -8.005 0.736 1.00 95.38 89 LEU A C 1
ATOM 697 O O . LEU A 1 89 ? -7.622 -7.857 0.746 1.00 95.38 89 LEU A O 1
ATOM 701 N N . LYS A 1 90 ? -5.820 -9.044 0.125 1.00 94.19 90 LYS A N 1
ATOM 702 C CA . LYS A 1 90 ? -6.579 -10.122 -0.534 1.00 94.19 90 LYS A CA 1
ATOM 703 C C . LYS A 1 90 ? -7.415 -10.944 0.448 1.00 94.19 90 LYS A C 1
ATOM 705 O O . LYS A 1 90 ? -8.536 -11.317 0.121 1.00 94.19 90 LYS A O 1
ATOM 710 N N . ILE A 1 91 ? -6.900 -11.231 1.644 1.00 94.12 91 ILE A N 1
ATOM 711 C CA . ILE A 1 91 ? -7.671 -11.929 2.686 1.00 94.12 91 ILE A CA 1
ATOM 712 C C . ILE A 1 91 ? -8.864 -11.074 3.107 1.00 94.12 91 ILE A C 1
ATOM 714 O O . ILE A 1 91 ? -9.989 -11.572 3.112 1.00 94.12 91 ILE A O 1
ATOM 718 N N . VAL A 1 92 ? -8.636 -9.783 3.374 1.00 95.19 92 VAL A N 1
ATOM 719 C CA . VAL A 1 92 ? -9.714 -8.836 3.677 1.00 95.19 92 VAL A CA 1
ATOM 720 C C . VAL A 1 92 ? -10.724 -8.839 2.533 1.00 95.19 92 VAL A C 1
ATOM 722 O O . VAL A 1 92 ? -11.910 -9.016 2.792 1.00 95.19 92 VAL A O 1
ATOM 725 N N . GLU A 1 93 ? -10.265 -8.732 1.278 1.00 94.94 93 GLU A N 1
ATOM 726 C CA . GLU A 1 93 ? -11.084 -8.781 0.059 1.00 94.94 93 GLU A CA 1
ATOM 727 C C . GLU A 1 93 ? -11.970 -10.035 -0.028 1.00 94.94 93 GLU A C 1
ATOM 729 O O . GLU A 1 93 ? -13.139 -9.943 -0.396 1.00 94.94 93 GLU A O 1
ATOM 734 N N . ARG A 1 94 ? -11.459 -11.218 0.318 1.00 95.31 94 ARG A N 1
ATOM 735 C CA . ARG A 1 94 ? -12.201 -12.478 0.144 1.00 95.31 94 ARG A CA 1
ATOM 736 C C . ARG A 1 94 ? -13.030 -12.903 1.346 1.00 95.31 94 ARG A C 1
ATOM 738 O O . ARG A 1 94 ? -14.027 -13.588 1.149 1.00 95.31 94 ARG A O 1
ATOM 745 N N . ALA A 1 95 ? -12.670 -12.474 2.550 1.00 95.50 95 ALA A N 1
ATOM 746 C CA . ALA A 1 95 ? -13.355 -12.853 3.781 1.00 95.50 95 ALA A CA 1
ATOM 747 C C . ALA A 1 95 ? -13.506 -11.639 4.722 1.00 95.50 95 ALA A C 1
ATOM 749 O O . ALA A 1 95 ? -12.823 -11.574 5.744 1.00 95.50 95 ALA A O 1
ATOM 750 N N . PRO A 1 96 ? -14.378 -10.664 4.392 1.00 93.44 96 PRO A N 1
ATOM 751 C CA . PRO A 1 96 ? -14.487 -9.404 5.131 1.00 93.44 96 PRO A CA 1
ATOM 752 C C . PRO A 1 96 ? -14.905 -9.621 6.588 1.00 93.44 96 PRO A C 1
ATOM 754 O O . PRO A 1 96 ? -14.260 -9.081 7.479 1.00 93.44 96 PRO A O 1
ATOM 757 N N . ASP A 1 97 ? -15.907 -10.465 6.844 1.00 93.75 97 ASP A N 1
ATOM 758 C CA . ASP A 1 97 ? -16.426 -10.704 8.198 1.00 93.75 97 ASP A CA 1
ATOM 759 C C . ASP A 1 97 ? -15.373 -11.356 9.102 1.00 93.75 97 ASP A C 1
ATOM 761 O O . ASP A 1 97 ? -15.171 -10.954 10.250 1.00 93.75 97 ASP A O 1
ATOM 765 N N . LEU A 1 98 ? -14.645 -12.341 8.561 1.00 93.62 98 LEU A N 1
ATOM 766 C CA . LEU A 1 98 ? -13.541 -12.986 9.267 1.00 93.62 98 LEU A CA 1
ATOM 767 C C . LEU A 1 98 ? -12.391 -12.004 9.497 1.00 93.62 98 LEU A C 1
ATOM 769 O O . LEU A 1 98 ? -11.827 -11.976 10.586 1.00 93.62 98 LEU A O 1
ATOM 773 N N . ALA A 1 99 ? -12.051 -11.196 8.493 1.00 91.44 99 ALA A N 1
ATOM 774 C CA . ALA A 1 99 ? -10.989 -10.211 8.610 1.00 91.44 99 ALA A CA 1
ATOM 775 C C . ALA A 1 99 ? -11.311 -9.169 9.684 1.00 91.44 99 ALA A C 1
ATOM 777 O O . ALA A 1 99 ? -10.462 -8.912 10.527 1.00 91.44 99 ALA A O 1
ATOM 778 N N . VAL A 1 100 ? -12.533 -8.629 9.710 1.00 91.19 100 VAL A N 1
ATOM 779 C CA . VAL A 1 100 ? -12.983 -7.702 10.759 1.00 91.19 100 VAL A CA 1
ATOM 780 C C . VAL A 1 100 ? -12.864 -8.358 12.132 1.00 91.19 100 VAL A C 1
ATOM 782 O O . VAL A 1 100 ? -12.238 -7.785 13.019 1.00 91.19 100 VAL A O 1
ATOM 785 N N . LYS A 1 101 ? -13.364 -9.591 12.284 1.00 92.62 101 LYS A N 1
ATOM 786 C CA . LYS A 1 101 ? -13.265 -10.339 13.543 1.00 92.62 101 LYS A CA 1
ATOM 787 C C . LYS A 1 101 ? -11.816 -10.509 14.007 1.00 92.62 101 LYS A C 1
ATOM 789 O O . LYS A 1 101 ? -11.533 -10.274 15.173 1.00 92.62 101 LYS A O 1
ATOM 794 N N . VAL A 1 102 ? -10.912 -10.913 13.113 1.00 92.62 102 VAL A N 1
ATOM 795 C CA . VAL A 1 102 ? -9.496 -11.146 13.443 1.00 92.62 102 VAL A CA 1
ATOM 796 C C . VAL A 1 102 ? -8.787 -9.833 13.772 1.00 92.62 102 VAL A C 1
ATOM 798 O O . VAL A 1 102 ? -8.118 -9.747 14.798 1.00 92.62 102 VAL A O 1
ATOM 801 N N . LEU A 1 103 ? -8.968 -8.803 12.943 1.00 87.12 103 LEU A N 1
ATOM 802 C CA . LEU A 1 103 ? -8.310 -7.503 13.089 1.00 87.12 103 LEU A CA 1
ATOM 803 C C . LEU A 1 103 ?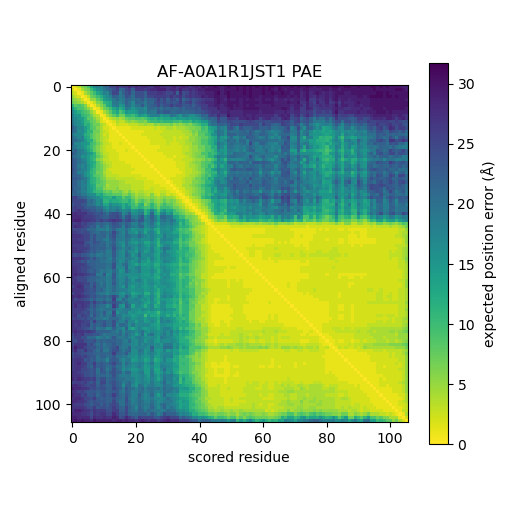 -8.769 -6.727 14.332 1.00 87.12 103 LEU A C 1
ATOM 805 O O . LEU A 1 103 ? -8.013 -5.904 14.831 1.00 87.12 103 LEU A O 1
ATOM 809 N N . GLN A 1 104 ? -9.988 -6.973 14.819 1.00 81.94 104 GLN A N 1
ATOM 810 C CA . GLN A 1 104 ? -10.527 -6.360 16.040 1.00 81.94 104 GLN A CA 1
ATOM 811 C C . GLN A 1 104 ? -10.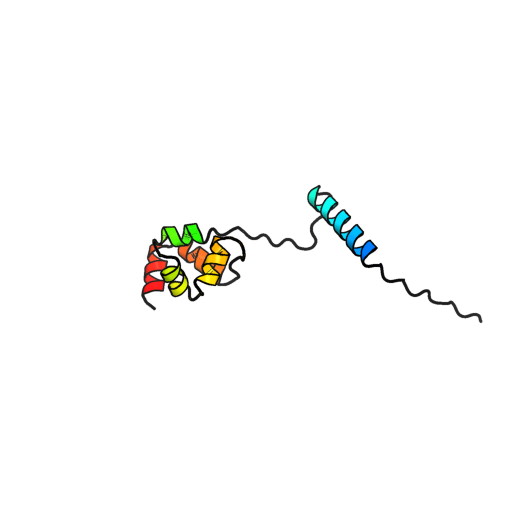292 -7.197 17.306 1.00 81.94 104 GLN A C 1
ATOM 813 O O . GLN A 1 104 ? -10.588 -6.731 18.402 1.00 81.94 104 GLN A O 1
ATOM 818 N N . SER A 1 105 ? -9.819 -8.439 17.167 1.00 77.38 105 SER A N 1
ATOM 819 C CA . SER A 1 105 ? -9.572 -9.352 18.295 1.00 77.38 105 SER A CA 1
ATOM 820 C C . SER A 1 105 ? -8.134 -9.335 18.823 1.00 77.38 105 SER A C 1
ATOM 822 O O . SER A 1 105 ? -7.840 -10.055 19.776 1.00 77.38 105 SER A O 1
ATOM 824 N N . ALA A 1 106 ? -7.256 -8.558 18.187 1.00 55.22 106 ALA A N 1
ATOM 825 C CA . ALA A 1 106 ? -5.872 -8.328 18.600 1.00 55.22 106 ALA A CA 1
ATOM 826 C C . ALA A 1 106 ? -5.773 -7.049 19.440 1.00 55.22 106 ALA A C 1
ATOM 828 O O . ALA A 1 106 ? -4.981 -7.059 20.407 1.00 55.22 106 ALA A O 1
#